Protein AF-A0A970KT59-F1 (afdb_monomer_lite)

Sequence (76 aa):
MIPPRSRLTALLFAFGVLVVVAAGLSILDLFLPRPFDGVVLESDSPGAVWVRSVVPGSGAAEAGLRPGDRIAGIDR

Secondary structure (DSSP, 8-state):
-PPPHHHHHHHHHHHHHHHHHHHHHHHHHTTSPPP---EEEPSSSTT--BEEEE-TTSHHHHTT--TT-B------

pLDDT: mean 84.48, std 12.08, range [54.12, 98.31]

Structure (mmCIF, N/CA/C/O backbone):
data_AF-A0A970KT59-F1
#
_entry.id   AF-A0A970KT59-F1
#
loop_
_atom_site.group_PDB
_atom_site.id
_atom_site.type_symbol
_atom_site.label_atom_id
_atom_site.label_alt_id
_atom_site.label_comp_id
_atom_site.label_asym_id
_atom_site.label_entity_id
_atom_site.label_seq_id
_atom_site.pdbx_PDB_ins_code
_atom_site.Cartn_x
_atom_site.Cartn_y
_atom_site.Cartn_z
_atom_site.occupancy
_atom_site.B_iso_or_equiv
_atom_site.auth_seq_id
_atom_site.auth_comp_id
_atom_site.auth_asym_id
_atom_site.auth_atom_id
_atom_site.pdbx_PDB_model_num
ATOM 1 N N . MET A 1 1 ? 9.259 -9.295 -47.483 1.00 54.34 1 MET A N 1
ATOM 2 C CA . MET A 1 1 ? 10.118 -8.092 -47.376 1.00 54.34 1 MET A CA 1
ATOM 3 C C . MET A 1 1 ? 10.875 -8.154 -46.062 1.00 54.34 1 MET A C 1
ATOM 5 O O . MET A 1 1 ? 10.253 -8.057 -45.016 1.00 54.34 1 MET A O 1
ATOM 9 N N . ILE A 1 2 ? 12.187 -8.388 -46.108 1.00 63.66 2 ILE A N 1
ATOM 10 C CA . ILE A 1 2 ? 13.044 -8.378 -44.914 1.00 63.66 2 ILE A CA 1
ATOM 11 C C . ILE A 1 2 ? 13.275 -6.904 -44.550 1.00 63.66 2 ILE A C 1
ATOM 13 O O . ILE A 1 2 ? 13.732 -6.152 -45.415 1.00 63.66 2 ILE A O 1
ATOM 17 N N . PRO A 1 3 ? 12.920 -6.444 -43.338 1.00 63.50 3 PRO A N 1
ATOM 18 C CA . PRO A 1 3 ? 13.174 -5.064 -42.955 1.00 63.50 3 PRO A CA 1
ATOM 19 C C . PRO A 1 3 ? 14.692 -4.800 -42.967 1.00 63.50 3 PRO A C 1
ATOM 21 O O . PRO A 1 3 ? 15.459 -5.656 -42.520 1.00 63.50 3 PRO A O 1
ATOM 24 N N . PRO A 1 4 ? 15.160 -3.644 -43.475 1.00 74.25 4 PRO A N 1
ATOM 25 C CA . PRO A 1 4 ? 16.578 -3.298 -43.440 1.00 74.25 4 PRO A CA 1
ATOM 26 C C . PRO A 1 4 ? 17.090 -3.348 -41.995 1.00 74.25 4 PRO A C 1
ATOM 28 O O . PRO A 1 4 ? 16.381 -2.927 -41.080 1.00 74.25 4 PRO A O 1
ATOM 31 N N . ARG A 1 5 ? 18.314 -3.857 -41.788 1.00 74.94 5 ARG A N 1
ATOM 32 C CA . ARG A 1 5 ? 18.922 -4.092 -40.459 1.00 74.94 5 ARG A CA 1
ATOM 33 C C . ARG A 1 5 ? 18.768 -2.907 -39.489 1.00 74.94 5 ARG A C 1
ATOM 35 O O . ARG A 1 5 ? 18.550 -3.133 -38.308 1.00 74.94 5 ARG A O 1
ATOM 42 N N . SER A 1 6 ? 18.774 -1.666 -39.985 1.00 78.31 6 SER A N 1
ATOM 43 C CA . SER A 1 6 ? 18.557 -0.444 -39.194 1.00 78.31 6 SER A CA 1
ATOM 44 C C . SER A 1 6 ? 17.167 -0.332 -38.551 1.00 78.31 6 SER A C 1
ATOM 46 O O . SER A 1 6 ? 17.053 0.186 -37.443 1.00 78.31 6 SER A O 1
ATOM 48 N N . ARG A 1 7 ? 16.109 -0.838 -39.200 1.00 83.38 7 ARG A N 1
ATOM 49 C CA . ARG A 1 7 ? 14.741 -0.828 -38.651 1.00 83.38 7 ARG A CA 1
ATOM 50 C C . ARG A 1 7 ? 14.586 -1.821 -37.506 1.00 83.38 7 ARG A C 1
ATOM 52 O O . ARG A 1 7 ? 13.922 -1.503 -36.529 1.00 83.38 7 ARG A O 1
ATOM 59 N N . LEU A 1 8 ? 15.220 -2.991 -37.607 1.00 85.50 8 LEU A N 1
ATOM 60 C CA . LEU A 1 8 ? 15.218 -3.980 -36.527 1.00 85.50 8 LEU A CA 1
ATOM 61 C C . LEU A 1 8 ? 15.922 -3.419 -35.282 1.00 85.50 8 LEU A C 1
ATOM 63 O O . LEU A 1 8 ? 15.378 -3.497 -34.186 1.00 85.50 8 LEU A O 1
ATOM 67 N N . THR A 1 9 ? 17.089 -2.793 -35.457 1.00 88.06 9 THR A N 1
ATOM 68 C CA . THR A 1 9 ? 17.830 -2.176 -34.347 1.00 88.06 9 THR A CA 1
ATOM 69 C C . THR A 1 9 ? 17.042 -1.041 -33.693 1.00 88.06 9 THR A C 1
ATOM 71 O O . THR A 1 9 ? 16.986 -0.968 -32.469 1.00 88.06 9 THR A O 1
ATOM 74 N N . ALA A 1 10 ? 16.381 -0.191 -34.488 1.00 91.62 10 ALA A N 1
ATOM 75 C CA . ALA A 1 10 ? 15.532 0.879 -33.965 1.00 91.62 10 ALA A CA 1
ATOM 76 C C . ALA A 1 10 ? 14.338 0.337 -33.159 1.00 91.62 10 ALA A C 1
ATOM 78 O O . ALA A 1 10 ? 14.029 0.866 -32.095 1.00 91.62 10 ALA A O 1
ATOM 79 N N . LEU A 1 11 ? 13.700 -0.743 -33.629 1.00 94.12 11 LEU A N 1
ATOM 80 C CA . LEU A 1 11 ? 12.599 -1.398 -32.916 1.00 94.12 11 LEU A CA 1
ATOM 81 C C . LEU A 1 11 ? 13.058 -2.022 -31.595 1.00 94.12 11 LEU A C 1
ATOM 83 O O . LEU A 1 11 ? 12.398 -1.837 -30.576 1.00 94.12 11 LEU A O 1
ATOM 87 N N . LEU A 1 12 ? 14.198 -2.719 -31.595 1.00 94.44 12 LEU A N 1
ATOM 88 C CA . LEU A 1 12 ? 14.773 -3.299 -30.378 1.00 94.44 12 LEU A CA 1
ATOM 89 C C . LEU A 1 12 ? 15.140 -2.218 -29.357 1.00 94.44 12 LEU A C 1
ATOM 91 O O . LEU A 1 12 ? 14.871 -2.378 -28.169 1.00 94.44 12 LEU A O 1
ATOM 95 N N . PHE A 1 13 ? 15.702 -1.099 -29.817 1.00 95.50 13 PHE A N 1
ATOM 96 C CA . PHE A 1 13 ? 16.012 0.035 -28.953 1.00 95.50 13 PHE A CA 1
ATOM 97 C C . PHE A 1 13 ? 14.744 0.672 -28.371 1.00 95.50 13 PHE A C 1
ATOM 99 O O . PHE A 1 13 ? 14.667 0.880 -27.163 1.00 95.50 13 PHE A O 1
ATOM 106 N N . ALA A 1 14 ? 13.727 0.923 -29.201 1.00 96.12 14 ALA A N 1
ATOM 107 C CA . ALA A 1 14 ? 12.447 1.468 -28.752 1.00 96.12 14 ALA A CA 1
ATOM 108 C C . ALA A 1 14 ? 11.764 0.553 -27.724 1.00 96.12 14 ALA A C 1
ATOM 110 O O . ALA A 1 14 ? 11.263 1.032 -26.708 1.00 96.12 14 ALA A O 1
ATOM 111 N N . PHE A 1 15 ? 11.800 -0.764 -27.947 1.00 97.12 15 PHE A N 1
ATOM 112 C CA . PHE A 1 15 ? 11.314 -1.745 -26.982 1.00 97.12 15 PHE A CA 1
ATOM 113 C C . PHE A 1 15 ? 12.109 -1.701 -25.670 1.00 97.12 15 PHE A C 1
ATOM 115 O O . PHE A 1 15 ? 11.514 -1.679 -24.597 1.00 97.12 15 PHE A O 1
ATOM 122 N N . GLY A 1 16 ? 13.441 -1.622 -25.738 1.00 97.06 16 GLY A N 1
ATOM 123 C CA . GLY A 1 16 ? 14.287 -1.482 -24.551 1.00 97.06 16 GLY A CA 1
ATOM 124 C C . GLY A 1 16 ? 13.954 -0.231 -23.733 1.00 97.06 16 GLY A C 1
ATOM 125 O O . GLY A 1 16 ? 13.779 -0.319 -22.520 1.00 97.06 16 GLY A O 1
ATOM 126 N N . VAL A 1 17 ? 13.786 0.918 -24.396 1.00 97.88 17 VAL A N 1
ATOM 127 C CA . VAL A 1 17 ? 13.358 2.167 -23.744 1.00 97.88 17 VAL A CA 1
ATOM 128 C C . VAL A 1 17 ? 11.982 2.004 -23.100 1.00 97.88 17 VAL A C 1
ATOM 130 O O . VAL A 1 17 ? 11.808 2.390 -21.946 1.00 97.88 17 VAL A O 1
ATOM 133 N N . LEU A 1 18 ? 11.022 1.391 -23.800 1.00 98.19 18 LEU A N 1
ATOM 134 C CA . LEU A 1 18 ? 9.684 1.133 -23.265 1.00 98.19 18 LEU A CA 1
ATOM 135 C C . LEU A 1 18 ? 9.737 0.295 -21.978 1.00 98.19 18 LEU A C 1
ATOM 137 O O . LEU A 1 18 ? 9.076 0.635 -20.999 1.00 98.19 18 LEU A O 1
ATOM 141 N N . VAL A 1 19 ? 10.550 -0.766 -21.958 1.00 98.12 19 VAL A N 1
ATOM 142 C CA . VAL A 1 19 ? 10.731 -1.627 -20.778 1.00 98.12 19 VAL A CA 1
ATOM 143 C C . VAL A 1 19 ? 11.359 -0.856 -19.617 1.00 98.12 19 VAL A C 1
ATOM 145 O O . VAL A 1 19 ? 10.890 -0.975 -18.487 1.00 98.12 19 VAL A O 1
ATOM 148 N N . VAL A 1 20 ? 12.378 -0.032 -19.878 1.00 98.25 20 VAL A N 1
ATOM 149 C CA . VAL A 1 20 ? 13.021 0.796 -18.841 1.00 98.25 20 VAL A CA 1
ATOM 150 C C . VAL A 1 20 ? 12.037 1.803 -18.248 1.00 98.25 20 VAL A C 1
ATOM 152 O O . VAL A 1 20 ? 11.981 1.955 -17.029 1.00 98.25 20 VAL A O 1
ATOM 155 N N . VAL A 1 21 ? 11.224 2.451 -19.084 1.00 98.31 21 VAL A N 1
ATOM 156 C CA . VAL A 1 21 ? 10.180 3.377 -18.622 1.00 98.31 21 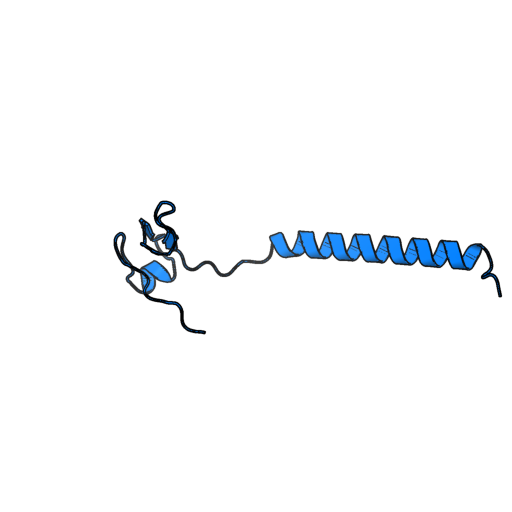VAL A CA 1
ATOM 157 C C . VAL A 1 21 ? 9.140 2.644 -17.773 1.00 98.31 21 VAL A C 1
ATOM 159 O O . VAL A 1 21 ? 8.822 3.103 -16.679 1.00 98.31 21 VAL A O 1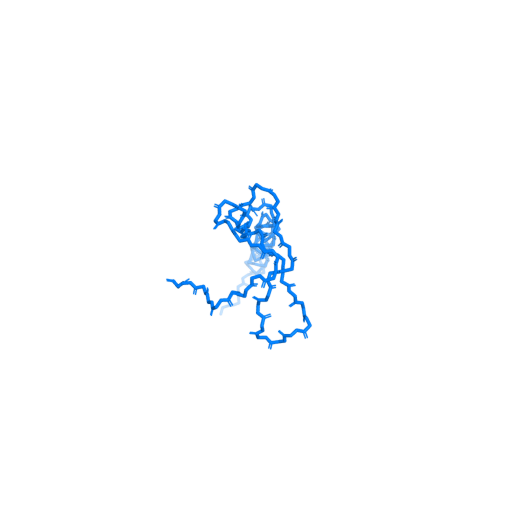
ATOM 162 N N . ALA A 1 22 ? 8.651 1.486 -18.222 1.00 97.69 22 ALA A N 1
ATOM 163 C CA . ALA A 1 22 ? 7.681 0.690 -17.469 1.00 97.69 22 ALA A CA 1
ATOM 164 C C . ALA A 1 22 ? 8.234 0.214 -16.110 1.00 97.69 22 ALA A C 1
ATOM 166 O O . ALA A 1 22 ? 7.534 0.276 -15.094 1.00 97.69 22 ALA A O 1
ATOM 167 N N . ALA A 1 23 ? 9.503 -0.203 -16.066 1.00 97.44 23 ALA A N 1
ATOM 168 C CA . ALA A 1 23 ? 10.181 -0.574 -14.827 1.00 97.44 23 ALA A CA 1
ATOM 169 C C . ALA A 1 23 ? 10.340 0.633 -13.888 1.00 97.44 23 ALA A C 1
ATOM 171 O O . ALA A 1 23 ? 10.050 0.529 -12.698 1.00 97.44 23 ALA A O 1
ATOM 172 N N . GLY A 1 24 ? 10.728 1.794 -14.423 1.00 97.69 24 GLY A N 1
ATOM 173 C CA . GLY A 1 24 ? 10.824 3.037 -13.658 1.00 97.69 24 GLY A CA 1
ATOM 174 C C . GLY A 1 24 ? 9.484 3.473 -13.061 1.00 97.69 24 GLY A C 1
ATOM 175 O O . GLY A 1 24 ? 9.432 3.825 -11.886 1.00 97.69 24 GLY A O 1
ATOM 176 N N . LEU A 1 25 ? 8.392 3.377 -13.826 1.00 96.81 25 LEU A N 1
ATOM 177 C CA . LEU A 1 25 ? 7.039 3.658 -13.332 1.00 96.81 25 LEU A CA 1
ATOM 178 C C . LEU A 1 25 ? 6.614 2.683 -12.226 1.00 96.81 25 LEU A C 1
ATOM 180 O O . LEU A 1 25 ? 6.030 3.112 -11.236 1.00 96.81 25 LEU A O 1
ATOM 184 N N . SER A 1 26 ? 6.964 1.400 -12.349 1.00 95.56 26 SER A N 1
ATOM 185 C CA . SER A 1 26 ? 6.703 0.398 -11.303 1.00 95.56 26 SER A CA 1
ATOM 186 C C . SER A 1 26 ? 7.448 0.707 -10.002 1.00 95.56 26 SER A C 1
ATOM 188 O O . SER A 1 26 ? 6.912 0.519 -8.916 1.00 95.56 26 SER A O 1
ATOM 190 N N . ILE A 1 27 ? 8.686 1.201 -10.095 1.00 95.75 27 ILE A N 1
ATOM 191 C CA . ILE A 1 27 ? 9.452 1.635 -8.919 1.00 95.75 27 ILE A CA 1
ATOM 192 C C . ILE A 1 27 ? 8.838 2.906 -8.324 1.00 95.75 27 ILE A C 1
ATOM 194 O O . ILE A 1 27 ? 8.756 3.028 -7.104 1.00 95.75 27 ILE A O 1
ATOM 198 N N . LEU A 1 28 ? 8.391 3.840 -9.166 1.00 94.88 28 LEU A N 1
ATOM 199 C CA . LEU A 1 28 ? 7.772 5.083 -8.711 1.00 94.88 28 LEU A CA 1
ATOM 200 C C . LEU A 1 28 ? 6.473 4.828 -7.925 1.00 94.88 28 LEU A C 1
ATOM 202 O O . LEU A 1 28 ? 6.218 5.525 -6.946 1.00 94.88 28 LEU A O 1
ATOM 206 N N . ASP A 1 29 ? 5.707 3.797 -8.293 1.00 92.12 29 ASP A N 1
ATOM 207 C CA . ASP A 1 29 ? 4.499 3.359 -7.577 1.00 92.12 29 ASP A CA 1
ATOM 208 C C . ASP A 1 29 ? 4.762 2.995 -6.103 1.00 92.12 29 ASP A C 1
ATOM 210 O O . ASP A 1 29 ? 3.908 3.214 -5.248 1.00 92.12 29 ASP A O 1
ATOM 214 N N . LEU A 1 30 ? 5.968 2.520 -5.762 1.00 92.38 30 LEU A N 1
ATOM 215 C CA . LEU A 1 30 ? 6.332 2.212 -4.373 1.00 92.38 30 LEU A CA 1
ATOM 216 C C . LEU A 1 30 ? 6.325 3.456 -3.469 1.00 92.38 30 LEU A C 1
ATOM 218 O O . LEU A 1 30 ? 6.127 3.333 -2.261 1.00 92.38 30 LEU A O 1
ATOM 222 N N . PHE A 1 31 ? 6.548 4.641 -4.043 1.00 91.06 31 PHE A N 1
ATOM 223 C CA . PHE A 1 31 ? 6.563 5.908 -3.311 1.00 91.06 31 PHE A CA 1
ATOM 224 C C . PHE A 1 31 ? 5.178 6.544 -3.186 1.00 91.06 31 PHE A C 1
ATOM 226 O O . PHE A 1 31 ? 5.030 7.540 -2.473 1.00 91.06 31 PHE A O 1
ATOM 233 N N . LEU A 1 32 ? 4.167 6.001 -3.867 1.00 88.56 32 LEU A N 1
ATOM 234 C CA . LEU A 1 32 ? 2.803 6.477 -3.714 1.00 88.56 32 LEU A CA 1
ATOM 235 C C . LEU A 1 32 ? 2.239 6.009 -2.363 1.00 88.56 32 LEU A C 1
ATOM 237 O O . LEU A 1 32 ? 2.411 4.844 -1.989 1.00 88.56 32 LEU A O 1
ATOM 241 N N . PRO A 1 33 ? 1.550 6.891 -1.614 1.00 83.19 33 PRO A N 1
ATOM 242 C CA . PRO A 1 33 ? 0.873 6.500 -0.388 1.00 83.19 33 PRO A CA 1
ATOM 243 C C . PRO A 1 33 ? -0.141 5.395 -0.682 1.00 83.19 33 PRO A C 1
ATOM 245 O O . PRO A 1 33 ? -1.049 5.572 -1.496 1.00 83.19 33 PRO A O 1
ATOM 248 N N . ARG A 1 34 ? -0.001 4.253 -0.007 1.00 80.88 34 ARG A N 1
ATOM 249 C CA . ARG A 1 34 ? -1.015 3.199 -0.048 1.00 80.88 34 ARG A CA 1
ATOM 250 C C . ARG A 1 34 ? -2.093 3.502 0.993 1.00 80.88 34 ARG A C 1
ATOM 252 O O . ARG A 1 34 ? -1.732 3.872 2.113 1.00 80.88 34 ARG A O 1
ATOM 259 N N . PRO A 1 35 ? -3.387 3.332 0.664 1.00 76.31 35 PRO A N 1
ATOM 260 C CA . PRO A 1 35 ? -4.445 3.352 1.665 1.00 76.31 35 PRO A CA 1
ATOM 261 C C . PRO A 1 35 ? -4.105 2.346 2.769 1.00 76.31 35 PRO A C 1
ATOM 263 O O . PRO A 1 35 ? -3.819 1.182 2.483 1.00 76.31 35 PRO A O 1
ATOM 266 N N . PHE A 1 36 ? -4.056 2.816 4.013 1.00 75.50 36 PHE A N 1
ATOM 267 C CA . PHE A 1 36 ? -3.726 2.007 5.179 1.00 75.50 36 PHE A CA 1
ATOM 268 C C . PHE A 1 36 ? -4.788 2.223 6.253 1.00 75.50 36 PHE A C 1
ATOM 270 O O . PHE A 1 36 ? -4.913 3.319 6.796 1.00 75.50 36 PHE A O 1
ATOM 277 N N . ASP A 1 37 ? -5.518 1.158 6.580 1.00 70.75 37 ASP A N 1
ATOM 278 C CA . ASP A 1 37 ? -6.686 1.236 7.464 1.00 70.75 37 ASP A CA 1
ATOM 279 C C . ASP A 1 37 ? -6.314 1.275 8.958 1.00 70.75 37 ASP A C 1
ATOM 281 O O . ASP A 1 37 ? -7.168 1.520 9.805 1.00 70.75 37 ASP A O 1
ATOM 285 N N . GLY A 1 38 ? -5.041 1.062 9.318 1.00 75.44 38 GLY A N 1
ATOM 286 C CA . GLY A 1 38 ? -4.581 1.151 10.712 1.00 75.44 38 GLY A CA 1
ATOM 287 C C . GLY A 1 38 ? -4.734 -0.122 11.544 1.00 75.44 38 GLY A C 1
ATOM 288 O O . GLY A 1 38 ? -4.457 -0.092 12.746 1.00 75.44 38 GLY A O 1
ATOM 289 N N . VAL A 1 39 ? -5.151 -1.230 10.928 1.00 72.38 39 VAL A N 1
ATOM 290 C CA . VAL A 1 39 ? -5.427 -2.500 11.610 1.00 72.38 39 VAL A CA 1
ATOM 291 C C . VAL A 1 39 ? -4.297 -3.505 11.381 1.00 72.38 39 VAL A C 1
ATOM 293 O O . VAL A 1 39 ? -3.930 -3.793 10.242 1.00 72.38 39 VAL A O 1
ATOM 296 N N . VAL A 1 40 ? -3.785 -4.093 12.466 1.00 77.88 40 VAL A N 1
ATOM 297 C CA . VAL A 1 40 ? -2.916 -5.281 12.411 1.00 77.88 40 VAL A CA 1
ATOM 298 C C . VAL A 1 40 ? -3.752 -6.514 12.740 1.00 77.88 40 VAL A C 1
ATOM 300 O O . VAL A 1 40 ? -4.411 -6.557 13.778 1.00 77.88 40 VAL A O 1
ATOM 303 N N . LEU A 1 41 ? -3.725 -7.508 11.854 1.00 77.94 41 LEU A N 1
ATOM 304 C CA . LEU A 1 41 ? -4.536 -8.720 11.963 1.00 77.94 41 LEU A CA 1
ATOM 305 C C . LEU A 1 41 ? -3.773 -9.873 12.608 1.00 77.94 41 LEU A C 1
ATOM 307 O O . LEU A 1 41 ? -2.563 -10.014 12.425 1.00 77.94 41 LEU A O 1
ATOM 311 N N . GLU A 1 42 ? -4.503 -10.713 13.338 1.00 70.44 42 GLU A N 1
ATOM 312 C CA . GLU A 1 42 ? -3.977 -11.965 13.877 1.00 70.44 42 GLU A CA 1
ATOM 313 C C . GLU A 1 42 ? -3.716 -12.974 12.742 1.00 70.44 42 GLU A C 1
ATOM 315 O O . GLU A 1 42 ? -4.606 -13.283 11.950 1.00 70.44 42 GLU A O 1
ATOM 320 N N . SER A 1 43 ? -2.483 -13.479 12.641 1.00 64.75 43 SER A N 1
ATOM 321 C CA . SER A 1 43 ? -2.023 -14.345 11.542 1.00 64.75 43 SER A CA 1
ATOM 322 C C . SER A 1 43 ? -2.427 -15.816 11.686 1.00 64.75 43 SER A C 1
ATOM 324 O O . SER A 1 43 ? -2.3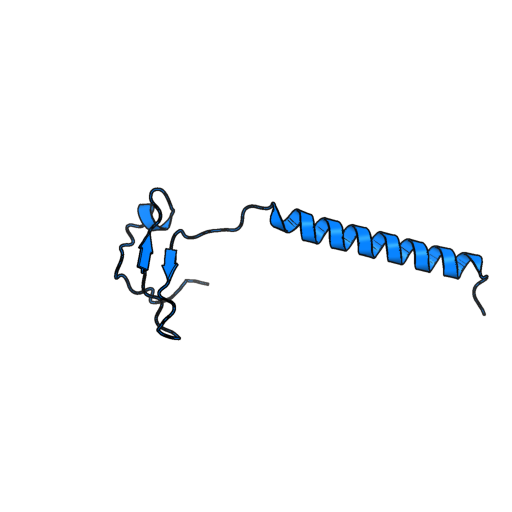87 -16.563 10.710 1.00 64.75 43 SER A O 1
ATOM 326 N N . ASP A 1 44 ? -2.828 -16.236 12.886 1.00 59.12 44 ASP A N 1
ATOM 327 C CA . ASP A 1 44 ? -2.862 -17.655 13.267 1.00 59.12 44 ASP A CA 1
ATOM 328 C C . ASP A 1 44 ? -4.236 -18.316 13.073 1.00 59.12 44 ASP A C 1
ATOM 330 O O . ASP A 1 44 ? -4.472 -19.444 13.501 1.00 59.12 44 ASP A O 1
ATOM 334 N N . SER A 1 45 ? -5.181 -17.638 12.419 1.00 56.72 45 SER A N 1
ATOM 335 C CA . SER A 1 45 ? -6.517 -18.184 12.153 1.00 56.72 45 SER A CA 1
ATOM 336 C C . SER A 1 45 ? -6.990 -17.8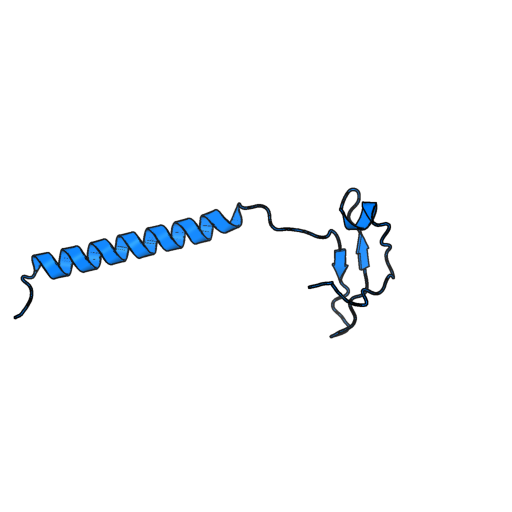26 10.744 1.00 56.72 45 SER A C 1
ATOM 338 O O . SER A 1 45 ? -7.571 -16.757 10.540 1.00 56.72 45 SER A O 1
ATOM 340 N N . PRO A 1 46 ? -6.773 -18.715 9.754 1.00 54.12 46 PRO A N 1
ATOM 341 C CA . PRO A 1 46 ? -7.232 -18.506 8.386 1.00 54.12 46 PRO A CA 1
ATOM 342 C C . PRO A 1 46 ? -8.742 -18.230 8.361 1.00 54.12 46 PRO A C 1
ATOM 344 O O . PRO A 1 46 ? -9.546 -19.083 8.729 1.00 54.12 46 PRO A O 1
ATOM 347 N N . GLY A 1 47 ? -9.125 -17.018 7.952 1.00 62.00 47 GLY A N 1
ATOM 348 C CA . GLY A 1 47 ? -10.523 -16.583 7.850 1.00 62.00 47 GLY A CA 1
ATOM 349 C C . GLY A 1 47 ? -11.085 -15.834 9.064 1.00 62.00 47 GLY A C 1
ATOM 350 O O . GLY A 1 47 ? -12.207 -15.336 8.981 1.00 62.00 47 GLY A O 1
ATOM 351 N N . ALA A 1 48 ? -10.334 -15.699 10.162 1.00 62.03 48 ALA A N 1
ATOM 352 C CA . ALA A 1 48 ? -10.748 -14.906 11.317 1.00 62.03 48 ALA A CA 1
ATOM 353 C C . ALA A 1 48 ? -9.904 -13.628 11.424 1.00 62.03 48 ALA A C 1
ATOM 355 O O . ALA A 1 48 ? -8.760 -13.640 11.868 1.00 62.03 48 ALA A O 1
ATOM 356 N N . VAL A 1 49 ? -10.491 -12.512 10.999 1.00 75.06 49 VAL A N 1
ATOM 357 C CA . VAL A 1 49 ? -9.857 -11.191 10.971 1.00 75.06 49 VAL A CA 1
ATOM 358 C C . VAL A 1 49 ? -10.051 -10.527 12.339 1.00 75.06 49 VAL A C 1
ATOM 360 O O . VAL A 1 49 ? -10.963 -9.723 12.536 1.00 75.06 49 VAL A O 1
ATOM 363 N N . TRP A 1 50 ? -9.245 -10.935 13.319 1.00 86.19 50 TRP A N 1
ATOM 364 C CA . TRP A 1 50 ?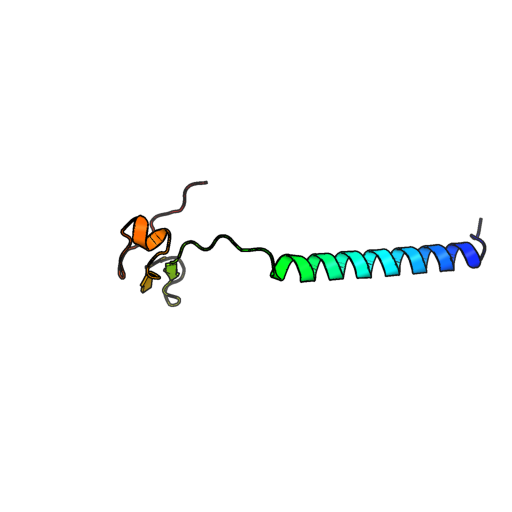 -9.224 -10.319 14.649 1.00 86.19 50 TRP A CA 1
ATOM 365 C C . TRP A 1 50 ? -8.250 -9.144 14.677 1.00 86.19 50 TRP A C 1
ATOM 367 O O . TRP A 1 50 ? -7.119 -9.257 14.197 1.00 86.19 50 TRP A O 1
ATOM 377 N N . VAL A 1 51 ? -8.685 -8.026 15.256 1.00 87.19 51 VAL A N 1
ATOM 378 C CA . VAL A 1 51 ? -7.855 -6.839 15.471 1.00 87.19 51 VAL A CA 1
ATOM 379 C C . VAL A 1 51 ? -6.877 -7.132 16.605 1.00 87.19 51 VAL A C 1
ATOM 381 O O . VAL A 1 51 ? -7.269 -7.206 17.769 1.00 87.19 51 VAL A O 1
ATOM 384 N N . ARG A 1 52 ? -5.591 -7.277 16.280 1.00 87.38 52 ARG A N 1
ATOM 385 C CA . ARG A 1 52 ? -4.526 -7.448 17.280 1.00 87.38 52 ARG A CA 1
ATOM 386 C C . ARG A 1 52 ? -4.182 -6.118 17.943 1.00 87.38 52 ARG A C 1
ATOM 388 O O . ARG A 1 52 ? -4.041 -6.036 19.160 1.00 87.38 52 ARG A O 1
ATOM 395 N N . SER A 1 53 ? -4.018 -5.076 17.137 1.00 87.94 53 SER A N 1
ATOM 396 C CA . SER A 1 53 ? -3.694 -3.732 17.604 1.00 87.94 53 SER A CA 1
ATOM 397 C C . SER A 1 53 ? -4.211 -2.671 16.639 1.00 87.94 53 SER A C 1
ATOM 399 O O . SER A 1 53 ? -4.440 -2.936 15.457 1.00 87.94 53 SER A O 1
ATOM 401 N N . VAL A 1 54 ? -4.396 -1.464 17.175 1.00 91.19 54 VAL A N 1
ATOM 402 C CA . VAL A 1 54 ? -4.844 -0.282 16.436 1.00 91.19 54 VAL 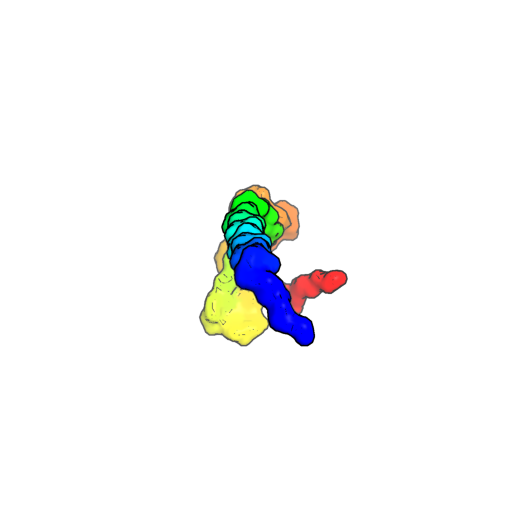A CA 1
ATOM 403 C C . VAL A 1 54 ? -3.775 0.793 16.551 1.00 91.19 54 VAL A C 1
ATOM 405 O O . VAL A 1 54 ? -3.303 1.093 17.651 1.00 91.19 54 VAL A O 1
ATOM 408 N N . VAL A 1 55 ? -3.378 1.365 15.416 1.00 90.81 55 VAL A N 1
ATOM 409 C CA . VAL A 1 55 ? -2.378 2.438 15.380 1.00 90.81 55 VAL A CA 1
ATOM 410 C C . VAL A 1 55 ? -3.005 3.748 15.887 1.00 90.81 55 VAL A C 1
ATOM 412 O O . VAL A 1 55 ? -4.038 4.159 15.349 1.00 90.81 55 VAL A O 1
ATOM 415 N N . PRO A 1 56 ? -2.420 4.438 16.888 1.00 90.19 56 PRO A N 1
ATOM 416 C CA . PRO A 1 56 ? -2.942 5.719 17.366 1.00 90.19 56 PRO A CA 1
ATOM 417 C C . PRO A 1 56 ? -3.022 6.769 16.249 1.00 90.19 56 PRO A C 1
ATOM 419 O O . PRO A 1 56 ? -2.079 6.918 15.475 1.00 90.19 56 PRO A O 1
ATOM 422 N N . GLY A 1 57 ? -4.141 7.496 16.172 1.00 89.69 57 GLY A N 1
ATOM 423 C CA . GLY A 1 57 ? -4.372 8.524 15.146 1.00 89.69 57 GLY A CA 1
ATOM 424 C C . GLY A 1 57 ? -4.662 7.987 13.738 1.00 89.69 57 GLY A C 1
ATOM 425 O O . GLY A 1 57 ? -4.670 8.761 12.789 1.00 89.69 57 GLY A O 1
ATOM 426 N N . SER A 1 58 ? -4.873 6.676 13.581 1.00 90.50 58 SER A N 1
ATOM 427 C CA . SER A 1 58 ? -5.335 6.079 12.321 1.00 90.50 58 SER A CA 1
ATOM 428 C C . SER A 1 58 ? -6.857 6.164 12.167 1.00 90.50 58 SER A C 1
ATOM 430 O O . SER A 1 58 ? -7.573 6.345 13.152 1.00 90.50 58 SER A O 1
ATOM 432 N N . GLY A 1 59 ? -7.365 5.931 10.953 1.00 88.56 59 GLY A N 1
ATOM 433 C CA . GLY A 1 59 ? -8.809 5.849 10.703 1.00 88.56 59 GLY A CA 1
ATOM 434 C C . GLY A 1 59 ? -9.511 4.796 11.569 1.00 88.56 59 GLY A C 1
ATOM 435 O O . GLY A 1 59 ? -10.614 5.034 12.049 1.00 88.56 59 GLY A O 1
ATOM 436 N N . ALA A 1 60 ? -8.849 3.673 11.871 1.00 90.12 60 ALA A N 1
ATOM 437 C CA . ALA A 1 60 ? -9.373 2.682 12.809 1.00 90.12 60 ALA A CA 1
ATOM 438 C C . ALA A 1 60 ? -9.501 3.216 14.247 1.00 90.12 60 ALA A C 1
ATOM 440 O O . ALA A 1 60 ? -10.474 2.897 14.932 1.00 90.12 60 ALA A O 1
ATOM 441 N N . ALA A 1 61 ? -8.554 4.044 14.703 1.00 92.19 61 ALA A N 1
ATOM 442 C CA . ALA A 1 61 ? -8.638 4.684 16.016 1.00 92.19 61 ALA A CA 1
ATOM 443 C C . ALA A 1 61 ? -9.785 5.704 16.070 1.00 92.19 61 ALA A C 1
ATOM 445 O O . ALA A 1 61 ? -10.525 5.738 17.051 1.00 92.19 61 ALA A O 1
ATOM 446 N N . GLU A 1 62 ? -9.964 6.492 15.007 1.00 92.56 62 GLU A N 1
ATOM 447 C CA . GLU A 1 62 ? -11.070 7.452 14.887 1.00 92.56 62 GLU A CA 1
ATOM 448 C C . GLU A 1 62 ? -12.437 6.758 14.796 1.00 92.56 62 GLU A C 1
ATOM 450 O O . GLU A 1 62 ? -13.408 7.224 15.391 1.00 92.56 62 GLU A O 1
ATOM 455 N N . ALA A 1 63 ? -12.502 5.602 14.130 1.00 90.38 63 ALA A N 1
ATOM 456 C CA . ALA A 1 63 ? -13.685 4.743 14.078 1.00 90.38 63 ALA A CA 1
ATOM 457 C C . ALA A 1 63 ? -13.964 4.004 15.402 1.00 90.38 63 ALA A C 1
ATOM 459 O O . ALA A 1 63 ? -15.014 3.379 15.554 1.00 90.38 63 ALA A O 1
ATOM 460 N N . GLY A 1 64 ? -13.042 4.067 16.368 1.00 91.69 64 GLY A N 1
ATOM 461 C CA . GLY A 1 64 ? -13.204 3.474 17.692 1.00 91.69 64 GLY A CA 1
ATOM 462 C C . GLY A 1 64 ? -12.959 1.965 17.761 1.00 91.69 64 GLY A C 1
ATOM 463 O O . GLY A 1 64 ? -13.383 1.351 18.743 1.00 91.69 64 GLY A O 1
ATOM 464 N N . LEU A 1 65 ? -12.275 1.379 16.769 1.00 92.75 65 LEU A N 1
ATOM 465 C CA . LEU A 1 65 ? -11.852 -0.026 16.799 1.00 92.75 65 LEU A CA 1
ATOM 466 C C . LEU A 1 65 ? -10.902 -0.285 17.971 1.00 92.75 65 LEU A C 1
ATOM 468 O O . LEU A 1 65 ? -10.112 0.579 18.372 1.00 92.75 65 LEU A O 1
ATOM 472 N N . ARG A 1 66 ? -10.959 -1.500 18.516 1.00 92.62 66 ARG A N 1
ATOM 473 C CA . ARG A 1 66 ? -10.170 -1.918 19.677 1.00 92.62 66 ARG A CA 1
ATOM 474 C C . ARG A 1 66 ? -9.495 -3.270 19.439 1.00 92.62 66 ARG A C 1
ATOM 476 O O . ARG A 1 66 ? -10.016 -4.104 18.699 1.00 92.62 66 ARG A O 1
ATOM 483 N N . PRO A 1 67 ? -8.350 -3.527 20.098 1.00 91.12 67 PRO A N 1
ATOM 484 C CA . PRO A 1 67 ? -7.805 -4.875 20.195 1.00 91.12 67 PRO A CA 1
ATOM 485 C C . PRO A 1 67 ? -8.864 -5.865 20.696 1.00 91.12 67 PRO A C 1
ATOM 487 O O . PRO A 1 67 ? -9.534 -5.601 21.695 1.00 91.12 67 PRO A O 1
ATOM 490 N N . GLY A 1 68 ? -8.995 -6.999 20.012 1.00 89.00 68 GLY A N 1
ATOM 491 C CA . GLY A 1 68 ? -9.998 -8.026 20.301 1.00 89.00 68 GLY A CA 1
ATOM 492 C C . GLY A 1 68 ? -11.291 -7.907 19.492 1.00 89.00 68 GLY A C 1
ATOM 493 O O . GLY A 1 68 ? -12.097 -8.837 19.529 1.00 89.00 68 GLY A O 1
ATOM 494 N N . ASP A 1 69 ? -11.486 -6.833 18.724 1.00 91.06 69 ASP A N 1
ATOM 495 C CA . ASP A 1 69 ? -12.619 -6.742 17.802 1.00 91.06 69 ASP A CA 1
ATOM 496 C C . ASP A 1 69 ? -12.477 -7.750 16.652 1.00 91.06 69 ASP A C 1
ATOM 498 O O . ASP A 1 69 ? -11.375 -8.041 16.176 1.00 91.06 69 ASP A O 1
ATOM 502 N N . ARG A 1 70 ? -13.612 -8.273 16.173 1.00 88.69 70 ARG A N 1
ATOM 503 C CA . ARG A 1 70 ? -13.670 -9.145 14.993 1.00 88.69 70 ARG A CA 1
ATOM 504 C C . ARG A 1 70 ? -14.230 -8.384 13.800 1.00 88.69 70 ARG A C 1
ATOM 506 O O . ARG A 1 70 ? -15.388 -7.971 13.826 1.00 88.69 70 ARG A O 1
ATOM 513 N N . ILE A 1 71 ? -13.458 -8.281 12.721 1.00 86.19 71 ILE A N 1
ATOM 514 C CA . ILE A 1 71 ? -13.941 -7.700 11.465 1.00 86.19 71 ILE A CA 1
ATOM 515 C C . ILE A 1 71 ? -14.870 -8.713 10.790 1.00 86.19 71 ILE A C 1
ATOM 517 O O . ILE A 1 71 ? -14.457 -9.810 10.414 1.00 86.19 71 ILE A O 1
ATOM 521 N N . ALA A 1 72 ? -16.150 -8.356 10.671 1.00 85.56 72 ALA A N 1
ATOM 522 C CA . ALA A 1 72 ? -17.171 -9.215 10.069 1.00 85.56 72 ALA A CA 1
ATOM 523 C C . ALA A 1 72 ? -17.175 -9.165 8.530 1.00 85.56 72 ALA A C 1
ATOM 525 O O . ALA A 1 72 ? -17.622 -10.115 7.890 1.00 85.56 72 ALA A O 1
ATOM 526 N N . GLY A 1 73 ? -16.674 -8.078 7.944 1.00 79.94 73 GLY A N 1
ATOM 527 C CA . GLY A 1 73 ? -16.618 -7.851 6.505 1.00 79.94 73 GLY A CA 1
ATOM 528 C C . GLY A 1 73 ? -16.197 -6.416 6.194 1.00 79.94 73 GLY A C 1
ATOM 529 O O . GLY A 1 73 ? -16.160 -5.573 7.088 1.00 79.94 73 GLY A O 1
ATOM 530 N N . ILE A 1 74 ? -15.873 -6.163 4.930 1.00 82.50 74 ILE A N 1
ATOM 531 C CA . ILE A 1 74 ? -15.572 -4.835 4.385 1.00 82.50 74 ILE A CA 1
ATOM 532 C C . ILE A 1 74 ? -16.590 -4.598 3.267 1.00 82.50 74 ILE A C 1
ATOM 534 O O . ILE A 1 74 ? -16.857 -5.521 2.490 1.00 82.50 74 ILE A O 1
ATOM 538 N N . ASP A 1 75 ? -17.196 -3.411 3.235 1.00 78.06 75 ASP A N 1
ATOM 539 C CA . ASP A 1 75 ? -18.156 -3.052 2.186 1.00 78.06 75 ASP A CA 1
ATOM 540 C C . ASP A 1 75 ? -17.451 -2.899 0.826 1.00 78.06 75 ASP A C 1
ATOM 542 O O . ASP A 1 75 ? -16.252 -2.607 0.784 1.00 78.06 75 ASP A O 1
ATOM 546 N N . ARG A 1 76 ? -18.164 -3.168 -0.274 1.00 59.59 76 ARG A N 1
ATOM 547 C CA . ARG A 1 76 ? -17.598 -3.176 -1.638 1.00 59.59 76 ARG A CA 1
ATOM 548 C C . ARG A 1 76 ? -17.789 -1.865 -2.384 1.00 59.59 76 ARG A C 1
ATOM 550 O O . ARG A 1 76 ? -18.920 -1.340 -2.355 1.00 59.59 76 ARG A O 1
#

Foldseek 3Di:
DDPPPVVVVVVVVVVVVVVVVVVVVVVVVVVDDDDDQQFDADPPDVPWGFGQQGDPPGNCVVVVHGHGDTDPDDDD

Radius of gyration: 23.9 Å; chains: 1; bounding box: 37×27×68 Å